Protein AF-A0A167SLK0-F1 (afdb_monomer_lite)

Organism: NCBI:txid1759441

Secondary structure (DSSP, 8-state):
--EEEEEEE-SSTT--EEEEEEEESSPPP--HHHHHHHHHHH-S-PPPP-PSTTSPPGGG--

pLDDT: mean 95.23, std 6.27, range [63.28, 98.56]

Structure (mmCIF, N/CA/C/O backbone):
data_AF-A0A167SLK0-F1
#
_entry.id   AF-A0A167SLK0-F1
#
loop_
_atom_site.group_PDB
_atom_site.id
_atom_site.type_symbol
_atom_site.label_atom_id
_atom_site.label_alt_id
_atom_site.label_comp_id
_atom_site.label_asym_id
_atom_site.label_entity_id
_atom_site.label_seq_id
_atom_site.pdbx_PDB_ins_code
_atom_site.Cartn_x
_atom_site.Cartn_y
_atom_site.Cartn_z
_atom_site.occupancy
_atom_site.B_iso_or_equiv
_atom_site.auth_seq_id
_atom_site.auth_comp_id
_atom_site.auth_asym_id
_atom_site.auth_atom_id
_atom_site.pdbx_PDB_model_num
ATOM 1 N N . MET A 1 1 ? -10.609 14.467 -3.121 1.00 76.62 1 MET A N 1
ATOM 2 C CA . MET A 1 1 ? -9.811 13.250 -2.875 1.00 76.62 1 MET A CA 1
ATOM 3 C C . MET A 1 1 ? -8.503 13.403 -3.629 1.00 76.62 1 MET A C 1
ATOM 5 O O . MET A 1 1 ? -8.564 13.693 -4.816 1.00 76.62 1 MET A O 1
ATOM 9 N N . SER A 1 2 ? -7.364 13.293 -2.950 1.00 95.12 2 SER A N 1
ATOM 10 C CA . SER A 1 2 ? -6.024 13.466 -3.530 1.00 95.12 2 SER A CA 1
ATOM 11 C C . SER A 1 2 ? -5.207 12.186 -3.396 1.00 95.12 2 SER A C 1
ATOM 13 O O . SER A 1 2 ? -5.425 11.396 -2.474 1.00 95.12 2 SER A O 1
ATOM 15 N N . TYR A 1 3 ? -4.274 11.990 -4.325 1.00 97.75 3 TYR A N 1
ATOM 16 C CA . TYR A 1 3 ? -3.454 10.788 -4.417 1.00 97.75 3 TYR A CA 1
ATOM 17 C C . TYR A 1 3 ? -1.994 11.157 -4.655 1.00 97.75 3 TYR A C 1
ATOM 19 O O . TYR A 1 3 ? -1.706 12.065 -5.435 1.00 97.75 3 TYR A O 1
ATOM 27 N N . TYR A 1 4 ? -1.081 10.411 -4.040 1.00 97.94 4 TYR A N 1
ATOM 28 C CA . TYR A 1 4 ? 0.268 10.278 -4.574 1.00 97.94 4 TYR A CA 1
AT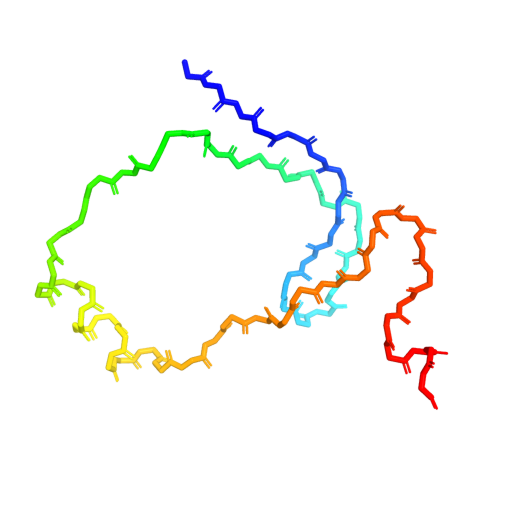OM 29 C C . TYR A 1 4 ? 0.209 9.326 -5.765 1.00 97.94 4 TYR A C 1
ATOM 31 O O . TYR A 1 4 ? -0.349 8.231 -5.650 1.00 97.94 4 TYR A O 1
ATOM 39 N N . GLN A 1 5 ? 0.771 9.745 -6.894 1.00 97.94 5 GLN A N 1
ATOM 40 C CA . GLN A 1 5 ? 0.830 8.945 -8.109 1.00 97.94 5 GLN A CA 1
ATOM 41 C C . GLN A 1 5 ? 2.283 8.697 -8.495 1.00 97.94 5 GLN A C 1
ATOM 43 O O . GLN A 1 5 ? 3.076 9.635 -8.549 1.00 97.94 5 GLN A O 1
ATOM 48 N N . TYR A 1 6 ? 2.617 7.443 -8.785 1.00 97.56 6 TYR A N 1
ATOM 49 C CA . TYR A 1 6 ? 3.922 7.074 -9.328 1.0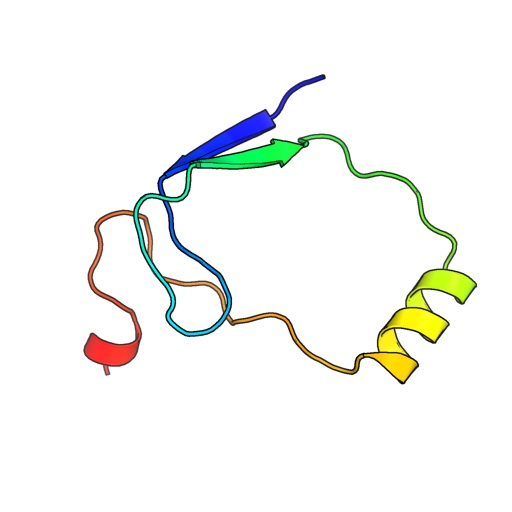0 97.56 6 TYR A CA 1
ATOM 50 C C . TYR A 1 6 ? 3.838 5.769 -10.121 1.00 97.56 6 TYR A C 1
ATOM 52 O O . TYR A 1 6 ? 2.936 4.957 -9.918 1.00 97.56 6 TYR A O 1
ATOM 60 N N . THR A 1 7 ? 4.787 5.562 -11.030 1.00 98.06 7 THR A N 1
ATOM 61 C CA . THR A 1 7 ? 4.951 4.286 -11.737 1.00 98.06 7 THR A CA 1
ATOM 62 C C . THR A 1 7 ? 5.933 3.414 -10.961 1.00 98.06 7 THR A C 1
ATOM 64 O O . THR A 1 7 ? 7.039 3.853 -10.656 1.00 98.06 7 THR A O 1
ATOM 67 N N . GLY A 1 8 ? 5.528 2.191 -10.633 1.00 97.25 8 GLY A N 1
ATOM 68 C CA . GLY A 1 8 ? 6.313 1.218 -9.877 1.00 97.25 8 GLY A CA 1
ATOM 69 C C . GLY A 1 8 ? 6.043 -0.212 -10.345 1.00 97.25 8 GLY A C 1
ATOM 70 O O . GLY A 1 8 ? 5.851 -0.462 -11.536 1.00 97.25 8 GLY A O 1
ATOM 71 N N . SER A 1 9 ? 6.020 -1.159 -9.408 1.00 98.06 9 SER A N 1
ATOM 72 C CA . SER A 1 9 ? 5.835 -2.587 -9.686 1.00 98.06 9 SER A CA 1
ATOM 73 C C . SER A 1 9 ? 4.863 -3.264 -8.722 1.00 98.06 9 SER A C 1
ATOM 75 O O . SER A 1 9 ? 4.370 -2.647 -7.773 1.00 98.06 9 SER A O 1
ATOM 77 N N . LEU A 1 10 ? 4.574 -4.543 -8.968 1.00 98.31 10 LEU A N 1
ATOM 78 C CA . LEU A 1 10 ? 3.884 -5.397 -8.004 1.00 98.31 10 LEU A CA 1
ATOM 79 C C . LEU A 1 10 ? 4.742 -5.601 -6.740 1.00 98.31 10 LEU A C 1
ATOM 81 O O . LEU A 1 10 ? 5.953 -5.817 -6.805 1.00 98.31 10 LEU A O 1
ATOM 85 N N . THR A 1 11 ? 4.102 -5.596 -5.569 1.00 97.81 11 THR A N 1
ATOM 86 C CA . THR A 1 11 ? 4.760 -5.884 -4.279 1.00 97.81 11 THR A CA 1
ATOM 87 C C . THR A 1 11 ? 4.880 -7.382 -3.984 1.00 97.81 11 THR A C 1
ATOM 89 O O . THR A 1 11 ? 5.469 -7.761 -2.972 1.00 97.81 11 THR A O 1
ATOM 92 N N . THR A 1 12 ? 4.366 -8.229 -4.878 1.00 97.75 12 THR A N 1
ATOM 93 C CA . THR A 1 12 ? 4.421 -9.693 -4.826 1.00 97.75 12 THR A CA 1
ATOM 94 C C . THR A 1 12 ? 5.029 -10.250 -6.114 1.00 97.75 12 THR A C 1
ATOM 96 O O . THR A 1 12 ? 4.904 -9.610 -7.164 1.00 97.75 12 THR A O 1
ATOM 99 N N . PRO A 1 13 ? 5.645 -11.449 -6.083 1.00 98.12 13 PRO A N 1
ATOM 100 C CA . PRO A 1 13 ? 6.107 -12.120 -7.296 1.00 98.12 13 PRO A CA 1
ATOM 101 C C . PRO A 1 13 ? 4.995 -12.199 -8.360 1.00 98.12 13 PRO A C 1
ATOM 103 O O . PRO A 1 13 ? 3.840 -12.441 -7.999 1.00 98.12 13 PRO A O 1
ATOM 106 N N . PRO A 1 14 ? 5.307 -11.977 -9.651 1.00 97.25 14 PRO A N 1
ATOM 107 C CA . PRO A 1 14 ? 6.648 -11.850 -10.236 1.00 97.25 14 PRO A CA 1
ATOM 108 C C . PRO A 1 14 ? 7.258 -10.433 -10.186 1.00 97.25 14 PRO A C 1
ATOM 110 O O . PRO A 1 14 ? 8.239 -10.180 -10.874 1.00 97.25 14 PRO A O 1
ATOM 113 N N . CYS A 1 15 ? 6.716 -9.510 -9.380 1.00 96.56 15 CYS A N 1
ATOM 114 C CA . CYS A 1 15 ? 7.236 -8.144 -9.218 1.00 96.56 15 CYS A CA 1
ATOM 115 C C . CYS A 1 15 ? 7.246 -7.319 -10.521 1.00 96.56 15 CYS A C 1
ATOM 117 O O . CYS A 1 15 ? 8.111 -6.465 -10.697 1.00 96.56 15 CYS A O 1
ATOM 119 N N . SER A 1 16 ? 6.297 -7.567 -11.433 1.00 97.44 16 SER A N 1
ATOM 120 C CA . SER A 1 16 ? 6.212 -6.884 -12.732 1.00 97.44 16 SER A CA 1
ATOM 121 C C . SER A 1 16 ? 6.154 -5.363 -12.592 1.00 97.44 16 SER A C 1
ATOM 123 O O . SER A 1 16 ? 5.381 -4.845 -11.784 1.00 97.44 16 SER A O 1
ATOM 125 N N . GLU A 1 17 ? 6.961 -4.665 -13.389 1.00 97.38 17 GLU A N 1
ATOM 126 C CA . GLU A 1 17 ? 7.036 -3.201 -13.455 1.00 97.38 17 GLU A CA 1
ATOM 127 C C . GLU A 1 17 ? 5.935 -2.589 -14.339 1.00 97.38 17 GLU A C 1
ATOM 129 O O . GLU A 1 17 ? 5.136 -3.298 -14.952 1.00 97.38 17 GLU A O 1
ATOM 134 N N . GLY A 1 18 ? 5.885 -1.255 -14.395 1.00 96.44 18 GLY A N 1
ATOM 135 C CA . GLY A 1 18 ? 4.915 -0.502 -15.197 1.00 96.44 18 GLY A CA 1
ATOM 136 C C . GLY A 1 18 ? 3.556 -0.309 -14.520 1.00 96.44 18 GLY A C 1
ATOM 137 O O . GLY A 1 18 ? 2.613 0.163 -15.152 1.00 96.44 18 GLY A O 1
ATOM 138 N N . VAL A 1 19 ? 3.439 -0.642 -13.232 1.00 98.06 19 VAL A N 1
ATOM 139 C CA . VAL A 1 19 ? 2.204 -0.469 -12.459 1.00 98.06 19 VAL A CA 1
ATOM 140 C C . VAL A 1 19 ? 2.050 0.995 -12.063 1.00 98.06 19 VAL A C 1
ATOM 142 O O . VAL A 1 19 ? 2.897 1.539 -11.356 1.00 98.06 19 VAL A O 1
ATOM 145 N N . THR A 1 20 ? 0.955 1.637 -12.466 1.00 98.31 20 THR A N 1
ATOM 146 C CA . THR A 1 20 ? 0.601 2.970 -11.962 1.00 98.31 20 THR A CA 1
ATOM 147 C C . THR A 1 20 ? -0.033 2.853 -10.577 1.00 98.31 20 THR A C 1
ATOM 149 O O . THR A 1 20 ? -1.153 2.364 -10.430 1.00 98.31 20 THR A O 1
ATOM 152 N N . TRP A 1 21 ? 0.683 3.307 -9.553 1.00 98.25 21 TRP A N 1
ATOM 153 C CA . TRP A 1 21 ? 0.205 3.355 -8.178 1.00 98.25 21 TRP A CA 1
ATOM 154 C C . TRP A 1 21 ? -0.540 4.657 -7.904 1.00 98.25 21 TRP A C 1
ATOM 156 O O . TRP A 1 21 ? -0.050 5.738 -8.224 1.00 98.25 21 TRP A O 1
ATOM 166 N N . TYR A 1 22 ? -1.689 4.541 -7.238 1.00 98.19 22 TYR A N 1
ATOM 167 C CA . TYR A 1 22 ? -2.459 5.659 -6.696 1.00 98.19 22 TYR A CA 1
ATOM 168 C C . TYR A 1 22 ? -2.659 5.434 -5.199 1.00 98.19 22 TYR A C 1
ATOM 170 O O . TYR A 1 22 ? -3.439 4.574 -4.789 1.00 98.19 22 TYR A O 1
ATOM 178 N N . VAL A 1 23 ? -1.951 6.196 -4.369 1.00 97.81 23 VAL A N 1
ATOM 179 C CA . VAL A 1 23 ? -2.034 6.082 -2.906 1.00 97.81 23 VAL A CA 1
ATOM 180 C C . VAL A 1 23 ? -2.826 7.264 -2.370 1.00 97.81 23 VAL A C 1
ATOM 182 O O . VAL A 1 23 ? -2.386 8.405 -2.490 1.00 97.81 23 VAL A O 1
ATOM 185 N N . ALA A 1 24 ? -4.003 7.004 -1.796 1.00 97.94 24 ALA A N 1
ATOM 186 C CA . ALA A 1 24 ? -4.836 8.054 -1.215 1.00 97.94 24 ALA A CA 1
ATOM 187 C C . ALA A 1 24 ? -4.064 8.796 -0.115 1.00 97.94 24 ALA A C 1
ATOM 189 O O . ALA A 1 24 ? -3.491 8.173 0.778 1.00 97.94 24 ALA A O 1
ATOM 190 N N . THR A 1 25 ? -4.067 10.128 -0.155 1.00 97.94 25 THR A N 1
ATOM 191 C CA . THR A 1 25 ? -3.347 10.947 0.836 1.00 97.94 25 THR A CA 1
ATOM 192 C C . THR A 1 25 ? -4.026 10.953 2.206 1.00 97.94 25 THR A C 1
ATOM 194 O O . THR A 1 25 ? -3.427 11.363 3.193 1.00 97.94 25 THR A O 1
ATOM 197 N N . THR A 1 26 ? -5.293 10.539 2.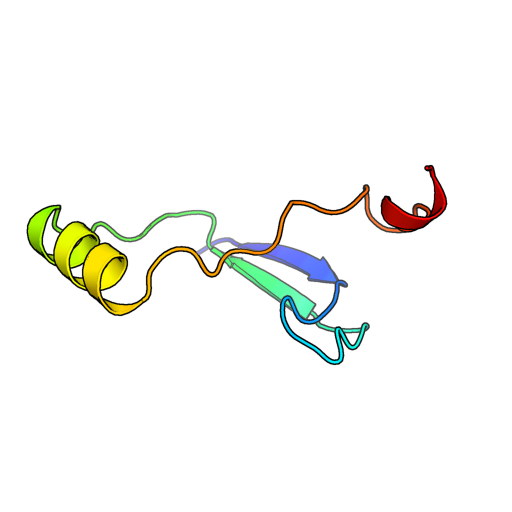273 1.00 97.50 26 THR A N 1
ATOM 198 C CA . THR A 1 26 ? -6.096 10.528 3.498 1.00 97.50 26 THR A CA 1
ATOM 199 C C . THR A 1 26 ? -6.375 9.083 3.923 1.00 97.50 26 THR A C 1
ATOM 201 O O . THR A 1 26 ? -7.086 8.377 3.205 1.00 97.50 26 THR A O 1
ATOM 204 N N . PRO A 1 27 ? -5.853 8.628 5.078 1.00 96.56 27 PRO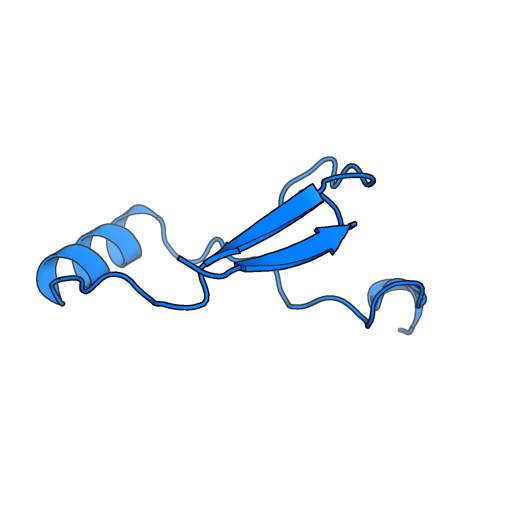 A N 1
ATOM 205 C CA . PRO A 1 27 ? -6.145 7.300 5.612 1.00 96.56 27 PRO A CA 1
ATOM 206 C C . PRO A 1 27 ? -7.613 7.140 6.023 1.00 96.56 27 PRO A C 1
ATOM 208 O O . PRO A 1 27 ? -8.249 8.085 6.490 1.00 96.56 27 PRO A O 1
ATOM 211 N N . ILE A 1 28 ? -8.131 5.916 5.915 1.00 96.38 28 ILE A N 1
ATOM 212 C CA . ILE A 1 28 ? -9.467 5.558 6.406 1.00 96.38 28 ILE A CA 1
ATOM 213 C C . ILE A 1 28 ? -9.342 5.075 7.862 1.00 96.38 28 ILE A C 1
ATOM 215 O O . ILE A 1 28 ? -8.463 4.256 8.150 1.00 96.38 28 ILE A O 1
ATOM 219 N N . PRO A 1 29 ? -10.197 5.541 8.792 1.00 97.38 29 PRO A N 1
ATOM 220 C CA . PRO A 1 29 ? -10.169 5.075 10.173 1.00 97.38 29 PRO A CA 1
ATOM 221 C C . PRO A 1 29 ? -10.511 3.581 10.274 1.00 97.38 29 PRO A C 1
ATOM 223 O O . PRO A 1 29 ? -11.402 3.079 9.591 1.00 97.38 29 PRO A O 1
ATOM 226 N N . MET A 1 30 ? -9.827 2.870 11.174 1.00 97.12 30 MET A N 1
ATOM 227 C CA . MET A 1 30 ? -10.047 1.446 11.437 1.00 97.12 30 MET A CA 1
ATOM 228 C C . MET A 1 30 ? -10.068 1.174 12.940 1.00 97.12 30 MET A C 1
ATOM 230 O O . MET A 1 30 ? -9.246 1.692 13.695 1.00 97.12 30 MET A O 1
ATOM 234 N N . TYR A 1 31 ? -10.981 0.311 13.384 1.00 98.56 31 TYR A N 1
ATOM 235 C CA . TYR A 1 31 ? -11.004 -0.141 14.771 1.00 98.56 31 TYR A CA 1
ATOM 236 C C . TYR A 1 31 ? -9.790 -1.012 15.098 1.00 98.56 31 TYR A C 1
ATOM 238 O O . TYR A 1 31 ? -9.454 -1.948 14.370 1.00 98.56 31 TYR A O 1
ATOM 246 N N . VAL A 1 32 ? -9.203 -0.783 16.273 1.00 98.31 32 VAL A N 1
ATOM 247 C CA . VAL A 1 32 ? -8.040 -1.541 16.762 1.00 98.31 32 VAL A CA 1
ATOM 248 C C . VAL A 1 32 ? -8.321 -3.048 16.827 1.00 98.31 32 VAL A C 1
ATOM 250 O O . VAL A 1 32 ? -7.451 -3.847 16.488 1.00 98.31 32 VAL A O 1
ATOM 253 N N . LYS A 1 33 ? -9.540 -3.455 17.214 1.00 98.56 33 LYS A N 1
ATOM 254 C CA . LYS A 1 33 ? -9.946 -4.873 17.247 1.00 98.56 33 LYS A CA 1
ATOM 255 C C . LYS A 1 33 ? -9.874 -5.513 15.857 1.00 98.56 33 LYS A C 1
ATOM 257 O O . LYS A 1 33 ? -9.329 -6.603 15.719 1.00 98.56 33 LYS A O 1
ATOM 262 N N . THR A 1 34 ? -10.371 -4.817 14.836 1.00 98.44 34 THR A N 1
ATOM 263 C CA . THR A 1 34 ? -10.328 -5.278 13.442 1.00 98.44 34 THR A CA 1
ATOM 264 C C . THR A 1 34 ? -8.892 -5.397 12.948 1.00 98.44 34 THR A C 1
ATOM 266 O O . THR A 1 34 ? -8.522 -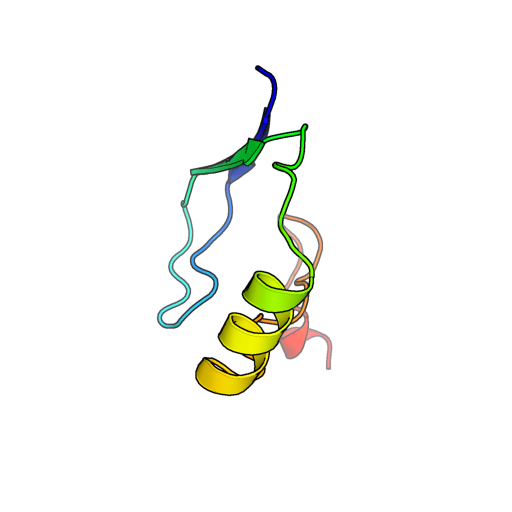6.445 12.425 1.00 98.44 34 THR A O 1
ATOM 269 N N . TYR A 1 35 ? -8.063 -4.376 13.188 1.00 98.00 35 TYR A N 1
ATOM 270 C CA . TYR A 1 35 ? -6.643 -4.404 12.827 1.00 98.00 35 TYR A CA 1
ATOM 271 C C . TYR A 1 35 ? -5.911 -5.604 13.447 1.00 98.00 35 TYR A C 1
ATOM 273 O O . TYR A 1 35 ? -5.209 -6.329 12.747 1.00 98.00 35 TYR A O 1
ATOM 281 N N . ARG A 1 36 ? -6.108 -5.858 14.749 1.00 98.38 36 ARG A N 1
ATOM 282 C CA . ARG A 1 36 ? -5.469 -6.987 15.447 1.00 98.38 36 ARG A CA 1
ATOM 283 C C . ARG A 1 36 ? -5.914 -8.337 14.891 1.00 98.38 36 ARG A C 1
ATOM 285 O O . ARG A 1 36 ? -5.067 -9.194 14.666 1.00 98.38 36 ARG A O 1
ATOM 292 N N . ASN A 1 37 ? -7.210 -8.515 14.634 1.00 98.44 37 ASN A N 1
ATOM 293 C CA . ASN A 1 37 ? -7.722 -9.750 14.039 1.00 98.44 37 ASN A CA 1
ATOM 294 C C . ASN A 1 37 ? -7.096 -9.992 12.660 1.00 98.44 37 ASN A C 1
ATOM 296 O O . ASN A 1 37 ? -6.568 -11.072 12.415 1.00 98.44 37 ASN A O 1
ATOM 300 N N . LEU A 1 38 ? -7.071 -8.965 11.803 1.00 98.12 38 LEU A N 1
ATOM 301 C CA . LEU A 1 38 ? -6.448 -9.041 10.482 1.00 98.12 38 LEU A CA 1
ATOM 302 C C . LEU A 1 38 ? -4.961 -9.404 10.583 1.00 98.12 38 LEU A C 1
ATOM 304 O O . LEU A 1 38 ? -4.494 -10.308 9.892 1.00 98.12 38 LEU A O 1
ATOM 308 N N . LYS A 1 39 ? -4.227 -8.729 11.477 1.00 98.06 39 LYS A N 1
ATOM 309 C CA . LYS A 1 39 ? -2.797 -8.967 11.693 1.00 98.06 39 LYS A CA 1
ATOM 310 C C . LYS A 1 39 ? -2.517 -10.392 12.171 1.00 98.06 39 LYS A C 1
ATOM 312 O O . LYS A 1 39 ? -1.557 -10.996 11.703 1.00 98.06 39 LYS A O 1
ATOM 317 N N . ASN A 1 40 ? -3.349 -10.929 13.062 1.00 98.25 40 ASN A N 1
ATOM 318 C CA . ASN A 1 40 ? -3.201 -12.290 13.580 1.00 98.25 40 ASN A CA 1
ATOM 319 C C . ASN A 1 40 ? -3.508 -13.357 12.521 1.00 98.25 40 ASN A C 1
ATOM 321 O O . ASN A 1 40 ? -2.889 -14.414 12.537 1.00 98.25 40 ASN A O 1
ATOM 325 N N . THR A 1 41 ? -4.441 -13.090 11.602 1.00 98.25 41 THR A N 1
ATOM 326 C CA . THR A 1 41 ? -4.792 -14.031 10.528 1.00 98.25 41 THR A CA 1
ATOM 327 C C . THR A 1 41 ? -3.786 -14.006 9.377 1.00 98.25 41 THR A C 1
ATOM 329 O O . THR A 1 41 ? -3.404 -15.059 8.881 1.00 98.25 41 THR A O 1
ATOM 332 N N . ILE A 1 42 ? -3.360 -12.820 8.937 1.00 97.81 42 ILE A N 1
ATOM 333 C CA . ILE A 1 42 ? -2.493 -12.660 7.756 1.00 97.81 42 ILE A CA 1
ATOM 334 C C . ILE A 1 42 ? -1.005 -12.763 8.120 1.00 97.81 42 ILE A C 1
ATOM 336 O O . ILE A 1 42 ? -0.178 -13.131 7.288 1.00 97.81 42 ILE A O 1
ATOM 340 N N . GLY A 1 43 ? -0.640 -12.434 9.360 1.00 97.38 43 GLY A N 1
ATOM 341 C CA . GLY A 1 43 ? 0.752 -12.352 9.780 1.00 97.38 43 GLY A CA 1
ATOM 342 C C . GLY A 1 43 ? 1.454 -11.109 9.226 1.00 97.38 43 GLY A C 1
ATOM 343 O O . GLY A 1 43 ? 0.891 -10.012 9.165 1.00 97.38 43 GLY A O 1
ATOM 344 N N . SER A 1 44 ? 2.738 -11.230 8.893 1.00 96.62 44 SER A N 1
ATOM 345 C CA . SER A 1 44 ? 3.512 -10.151 8.268 1.00 96.62 44 SER A CA 1
ATOM 346 C C . SER A 1 44 ? 3.724 -10.447 6.792 1.00 96.62 44 SER A C 1
ATOM 348 O O . SER A 1 44 ? 4.447 -11.377 6.456 1.00 96.62 44 SER A O 1
ATOM 350 N N . ASN A 1 45 ? 3.093 -9.659 5.925 1.00 97.31 45 ASN A N 1
ATOM 351 C CA . ASN A 1 45 ? 3.090 -9.870 4.476 1.00 97.31 45 ASN A CA 1
ATOM 352 C C . ASN A 1 45 ? 3.483 -8.617 3.671 1.00 97.31 45 ASN A C 1
ATOM 354 O O . ASN A 1 45 ? 3.358 -8.607 2.450 1.00 97.31 45 ASN A O 1
ATOM 358 N N . SER A 1 46 ? 3.947 -7.557 4.335 1.00 97.31 46 SER A N 1
ATOM 359 C CA . SER A 1 46 ? 4.447 -6.359 3.659 1.00 97.31 46 SER A CA 1
ATOM 360 C C . SER A 1 46 ? 5.895 -6.566 3.220 1.00 97.31 46 SER A C 1
ATOM 362 O O . SER A 1 46 ? 6.756 -6.882 4.043 1.00 97.31 46 SER A O 1
ATOM 364 N N . ARG A 1 47 ? 6.173 -6.351 1.931 1.00 96.56 47 ARG A N 1
ATOM 365 C CA . ARG A 1 47 ? 7.538 -6.284 1.390 1.00 96.56 47 ARG A CA 1
ATOM 366 C C . ARG A 1 47 ? 8.284 -5.084 1.996 1.00 96.56 47 ARG A C 1
ATOM 368 O O . ARG A 1 47 ? 7.671 -4.056 2.275 1.00 96.56 47 ARG A O 1
ATOM 375 N N . TYR A 1 48 ? 9.600 -5.202 2.177 1.00 95.50 48 TYR A N 1
ATOM 376 C CA . TYR A 1 48 ? 10.450 -4.076 2.581 1.00 95.50 48 TYR A CA 1
ATOM 377 C C . TYR A 1 48 ? 10.436 -2.957 1.522 1.00 95.50 48 TYR A C 1
ATOM 379 O O . TYR A 1 48 ? 10.194 -3.205 0.335 1.00 95.50 48 TYR A O 1
ATOM 387 N N . THR A 1 49 ? 10.696 -1.719 1.943 1.00 95.75 49 THR A N 1
ATOM 388 C CA . THR A 1 49 ? 10.792 -0.567 1.035 1.00 95.75 49 THR A CA 1
ATOM 389 C C . THR A 1 49 ? 11.960 -0.741 0.070 1.00 95.75 49 THR A C 1
ATOM 391 O O . THR A 1 49 ? 13.025 -1.204 0.465 1.00 95.75 49 THR A O 1
ATOM 394 N N . GLN A 1 50 ? 11.750 -0.402 -1.200 1.00 95.44 50 GLN A N 1
ATOM 395 C CA . GLN A 1 50 ? 12.790 -0.475 -2.229 1.00 95.44 50 GLN A CA 1
ATOM 396 C C . GLN A 1 50 ? 13.573 0.845 -2.303 1.00 95.44 50 GLN A C 1
ATOM 398 O O . GLN A 1 50 ? 13.258 1.789 -1.580 1.00 95.44 50 GLN A O 1
ATOM 403 N N . SER A 1 51 ? 14.578 0.894 -3.180 1.00 94.62 51 SER A N 1
ATOM 404 C CA . SER A 1 51 ? 15.297 2.120 -3.535 1.00 94.62 51 SER A CA 1
ATOM 405 C C . SER A 1 51 ? 14.358 3.194 -4.083 1.00 94.62 51 SER A C 1
ATOM 407 O O . SER A 1 51 ? 13.215 2.914 -4.461 1.00 94.62 51 SER A O 1
ATOM 409 N N . ASP A 1 52 ? 14.889 4.406 -4.220 1.00 94.31 52 ASP A N 1
ATOM 410 C CA . ASP A 1 52 ? 14.231 5.463 -4.979 1.00 94.31 52 ASP A CA 1
ATOM 411 C C . ASP A 1 52 ? 13.948 5.025 -6.424 1.00 94.31 52 ASP A C 1
ATOM 413 O O . ASP A 1 52 ? 14.650 4.195 -7.013 1.00 94.31 52 ASP A O 1
ATOM 417 N N . LEU A 1 53 ? 12.903 5.603 -7.015 1.00 93.62 53 LEU A N 1
ATOM 418 C CA . LEU A 1 53 ? 12.490 5.280 -8.377 1.00 93.62 53 LEU A CA 1
ATOM 419 C C . LEU A 1 53 ? 13.630 5.544 -9.373 1.00 93.62 53 LEU A C 1
ATOM 421 O O . LEU A 1 53 ? 14.256 6.603 -9.360 1.00 93.62 53 LEU A O 1
ATOM 425 N N . GLY A 1 54 ? 13.883 4.569 -10.249 1.00 91.06 54 GLY A N 1
ATOM 426 C CA . GLY A 1 54 ? 14.956 4.615 -11.246 1.00 91.06 54 GLY A CA 1
ATOM 427 C C . GLY A 1 54 ? 16.345 4.237 -10.722 1.00 91.06 54 GLY A C 1
ATOM 428 O O . GLY A 1 54 ? 17.266 4.109 -11.525 1.00 91.06 54 GLY A O 1
ATOM 429 N N . GLN A 1 55 ? 16.512 4.026 -9.413 1.00 93.50 55 GLN A N 1
ATOM 430 C CA . GLN A 1 55 ? 17.770 3.535 -8.850 1.00 93.50 55 GLN A CA 1
ATOM 431 C C . GLN A 1 55 ? 17.881 2.011 -8.954 1.00 93.50 55 GLN A C 1
ATOM 433 O O . GLN A 1 55 ? 16.890 1.295 -9.116 1.00 93.50 55 GLN A O 1
ATOM 438 N N . ALA A 1 56 ? 19.112 1.508 -8.831 1.00 92.12 56 ALA A N 1
ATOM 439 C CA . ALA A 1 56 ? 19.373 0.075 -8.789 1.00 92.12 56 ALA A CA 1
ATOM 440 C C . ALA A 1 56 ? 18.600 -0.598 -7.643 1.00 92.12 56 ALA A C 1
ATOM 442 O O . ALA A 1 56 ? 18.405 -0.015 -6.573 1.00 92.12 56 ALA A O 1
ATOM 443 N N . ASN A 1 57 ? 18.174 -1.844 -7.860 1.00 91.06 57 ASN A N 1
ATOM 444 C CA . ASN A 1 57 ? 17.511 -2.633 -6.827 1.00 91.06 57 ASN A CA 1
ATOM 445 C C . ASN A 1 57 ? 18.428 -2.786 -5.601 1.00 91.06 57 ASN A C 1
ATOM 447 O O . ASN A 1 57 ? 19.594 -3.138 -5.767 1.00 91.06 57 ASN A O 1
ATOM 451 N N . ILE A 1 58 ? 17.906 -2.576 -4.384 1.00 89.38 58 ILE A N 1
ATOM 452 C CA . ILE A 1 58 ? 18.724 -2.630 -3.159 1.00 89.38 58 ILE A CA 1
ATOM 453 C C . IL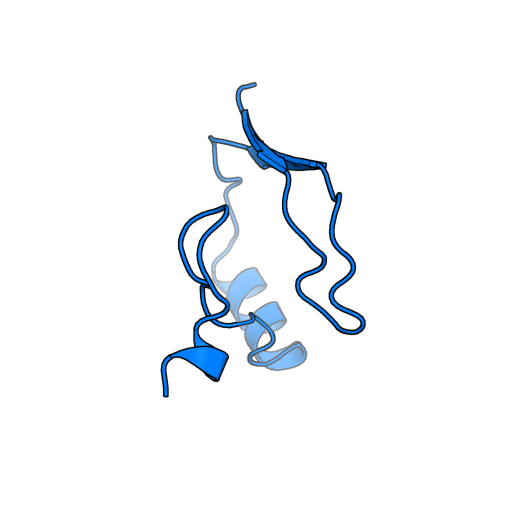E A 1 58 ? 19.451 -3.963 -2.962 1.00 89.38 58 ILE A C 1
ATOM 455 O O . ILE A 1 58 ? 20.505 -3.988 -2.338 1.00 89.38 58 ILE A O 1
ATOM 459 N N . LEU A 1 59 ? 18.918 -5.066 -3.494 1.00 88.75 59 LEU A N 1
ATOM 460 C CA . LEU A 1 59 ? 19.564 -6.374 -3.397 1.00 88.75 59 LEU A CA 1
ATOM 461 C C . LEU A 1 59 ? 20.818 -6.484 -4.269 1.00 88.75 59 LEU A C 1
ATOM 463 O O . LEU A 1 59 ? 21.615 -7.382 -4.045 1.00 88.75 59 LEU A O 1
ATOM 467 N N . HIS A 1 60 ? 20.985 -5.609 -5.262 1.00 84.38 60 HIS A N 1
ATOM 468 C CA . HIS A 1 60 ? 22.182 -5.550 -6.104 1.00 84.38 60 HIS A CA 1
ATOM 469 C C . HIS A 1 60 ? 23.242 -4.580 -5.555 1.00 84.38 60 HIS A C 1
ATOM 471 O O . HIS A 1 60 ? 24.296 -4.427 -6.164 1.00 84.38 60 HIS A O 1
ATOM 477 N N . LEU A 1 61 ? 22.944 -3.878 -4.456 1.00 72.31 61 LEU A N 1
ATOM 478 C CA . LEU A 1 61 ? 23.862 -2.944 -3.792 1.00 72.31 61 LEU A CA 1
ATOM 479 C C . LEU A 1 61 ? 24.630 -3.593 -2.626 1.00 72.31 61 LEU A C 1
ATOM 481 O O . LEU A 1 61 ? 25.441 -2.923 -1.987 1.00 72.31 61 LEU A O 1
ATOM 485 N N . LEU A 1 62 ? 24.350 -4.868 -2.348 1.00 63.28 62 LEU A N 1
ATOM 486 C CA . LEU A 1 62 ? 25.011 -5.728 -1.365 1.00 63.28 62 LEU A CA 1
ATOM 487 C C . LEU A 1 62 ? 25.837 -6.789 -2.097 1.00 63.28 62 LEU A C 1
ATOM 489 O O . LEU A 1 62 ? 26.897 -7.163 -1.551 1.00 63.28 62 LEU A O 1
#

Sequence (62 aa):
MSYYQYTGSLTTPPCSEGVTWYVATTPIPMYVKTYRNLKNTIGSNSRYTQSDLGQANILHLL

Foldseek 3Di:
DAWDWDWAFDQDPVGDGRDIDTHDPDDDDDDPVVVVVCCVVPPDDGHDDFDDPPDDTVVVVD

InterPro domains:
  IPR001148 Alpha carbonic anhydrase domain [PF00194] (2-50)
  IPR001148 Alpha carbonic anhydrase domain [PS51144] (1-62)
  IPR023561 Carbonic anhydrase, alpha-class [PTHR18952] (2-51)
  IPR036398 Alpha carbonic anhydrase domain superfamily [G3DSA:3.10.200.10] (1-61)
  IPR036398 Alpha carbonic anhydrase domain superfamily [SSF51069] (2-51)

Radius of gyration: 15.05 Å; chains: 1; bounding box: 36×28×32 Å